Protein AF-A0AAW1P617-F1 (afdb_monomer_lite)

Organism: NCBI:txid706552

Foldseek 3Di:
DDPPPPPPDDDPPLVPPVDPPPPPDDDDDPVVLVVLVVVLVVLVVVLVVLLVLLVVLLVLLVVLLVQLVVLQVVLVVCVVVVNNVSSVVSNVSSVVSNVVSVVSNVVSVVSVVVSVVSVVSNVVSVVVSVVSVVVVVVVVVVVVVVVVVVCVVCVDPPVVVVPPPD

pLDDT: mean 76.05, std 19.72, range [32.81, 98.5]

Structure (mmCIF, N/CA/C/O backbone):
data_AF-A0AAW1P617-F1
#
_entry.id   AF-A0AAW1P617-F1
#
loop_
_atom_site.group_PDB
_atom_site.id
_atom_site.type_symbol
_atom_site.label_atom_id
_atom_site.label_alt_id
_atom_site.label_comp_id
_atom_site.label_asym_id
_atom_site.label_entity_id
_atom_site.label_seq_id
_atom_site.pdbx_PDB_ins_code
_atom_site.Cartn_x
_atom_site.Cartn_y
_atom_site.Cartn_z
_atom_site.occupancy
_atom_site.B_iso_or_equiv
_atom_site.auth_seq_id
_atom_site.auth_comp_id
_atom_site.auth_asym_id
_atom_site.auth_atom_id
_atom_site.pdbx_PDB_model_num
ATOM 1 N N . MET A 1 1 ? -17.010 -16.344 -2.517 1.00 37.00 1 MET A N 1
ATOM 2 C CA . MET A 1 1 ? -16.482 -16.355 -3.901 1.00 37.00 1 MET A CA 1
ATOM 3 C C . MET A 1 1 ? -14.963 -16.263 -3.853 1.00 37.00 1 MET A C 1
ATOM 5 O O . MET A 1 1 ? -14.436 -15.228 -3.474 1.00 37.00 1 MET A O 1
ATOM 9 N N . LYS A 1 2 ? -14.251 -17.357 -4.148 1.00 32.81 2 LYS A N 1
ATOM 10 C CA . LYS A 1 2 ? -12.780 -17.374 -4.202 1.00 32.81 2 LYS A CA 1
ATOM 11 C C . LYS A 1 2 ? -12.344 -16.893 -5.589 1.00 32.81 2 LYS A C 1
ATOM 13 O O . LYS A 1 2 ? -12.484 -17.652 -6.545 1.00 32.81 2 LYS A O 1
ATOM 18 N N . ARG A 1 3 ? -11.819 -15.668 -5.718 1.00 40.59 3 ARG A N 1
ATOM 19 C CA . ARG A 1 3 ? -11.042 -15.300 -6.912 1.00 40.59 3 ARG A CA 1
ATOM 20 C C . ARG A 1 3 ? -9.721 -16.060 -6.828 1.00 40.59 3 ARG A C 1
ATOM 22 O O . ARG A 1 3 ? -8.860 -15.740 -6.016 1.00 40.59 3 ARG A O 1
ATOM 29 N N . ARG A 1 4 ? -9.612 -17.136 -7.607 1.00 39.72 4 ARG A N 1
ATOM 30 C CA . ARG A 1 4 ? -8.342 -17.816 -7.853 1.00 39.72 4 ARG A CA 1
ATOM 31 C C . ARG A 1 4 ? -7.496 -16.838 -8.664 1.00 39.72 4 ARG A C 1
ATOM 33 O O . ARG A 1 4 ? -7.739 -16.682 -9.854 1.00 39.72 4 ARG A O 1
ATOM 40 N N . TYR A 1 5 ? -6.543 -16.161 -8.030 1.00 39.19 5 TYR A N 1
ATOM 41 C CA . TYR A 1 5 ? -5.411 -15.625 -8.774 1.00 39.19 5 TYR A CA 1
ATOM 42 C C . TYR A 1 5 ? -4.653 -16.849 -9.271 1.00 39.19 5 TYR A C 1
ATOM 44 O O . TYR A 1 5 ? -3.973 -17.525 -8.500 1.00 39.19 5 TYR A O 1
ATOM 52 N N . SER A 1 6 ? -4.891 -17.216 -10.531 1.00 37.38 6 SER A N 1
ATOM 53 C CA . SER A 1 6 ? -4.042 -18.158 -11.239 1.00 37.38 6 SER A CA 1
ATOM 54 C C . SER A 1 6 ? -2.632 -17.602 -11.138 1.00 37.38 6 SER A C 1
ATOM 56 O O . SER A 1 6 ? -2.327 -16.575 -11.745 1.00 37.38 6 SER A O 1
ATOM 58 N N . GLY A 1 7 ? -1.800 -18.238 -10.315 1.00 38.47 7 GLY A N 1
ATOM 59 C CA . GLY A 1 7 ? -0.371 -18.021 -10.372 1.00 38.47 7 GLY A CA 1
ATOM 60 C C . GLY A 1 7 ? 0.038 -18.262 -11.813 1.00 38.47 7 GLY A C 1
ATOM 61 O O . GLY A 1 7 ? -0.072 -19.384 -12.306 1.00 38.47 7 GLY A O 1
ATOM 62 N N . THR A 1 8 ? 0.443 -17.198 -12.498 1.00 46.06 8 THR A N 1
ATOM 63 C CA . THR A 1 8 ? 1.105 -17.262 -13.794 1.00 46.06 8 THR A CA 1
ATOM 64 C C . THR A 1 8 ? 2.473 -17.895 -13.554 1.00 46.06 8 THR A C 1
ATOM 66 O O . THR A 1 8 ? 3.505 -17.236 -13.459 1.00 46.06 8 THR A O 1
ATOM 69 N N . ALA A 1 9 ? 2.466 -19.210 -13.353 1.00 43.56 9 ALA A N 1
ATOM 70 C CA . ALA A 1 9 ? 3.628 -20.042 -13.546 1.00 43.56 9 ALA A CA 1
ATOM 71 C C . ALA A 1 9 ? 3.988 -19.959 -15.033 1.00 43.56 9 ALA A C 1
ATOM 73 O O . ALA A 1 9 ? 3.142 -20.197 -15.891 1.00 43.56 9 ALA A O 1
ATOM 74 N N . GLY A 1 10 ? 5.240 -19.610 -15.321 1.00 38.69 10 GLY A N 1
ATOM 75 C CA . GLY A 1 10 ? 5.813 -19.751 -16.656 1.00 38.69 10 GLY A CA 1
ATOM 76 C C . GLY A 1 10 ? 5.595 -18.555 -17.576 1.00 38.69 10 GLY A C 1
ATOM 77 O O . GLY A 1 10 ? 4.788 -18.610 -18.490 1.00 38.69 10 GLY A O 1
ATOM 78 N N . ASN A 1 11 ? 6.355 -17.483 -17.351 1.00 40.94 11 ASN A N 1
ATOM 79 C CA . ASN A 1 11 ? 7.235 -16.914 -18.380 1.00 40.94 11 ASN A CA 1
ATOM 80 C C . ASN A 1 11 ? 8.120 -15.835 -17.747 1.00 40.94 11 ASN A C 1
ATOM 82 O O . ASN A 1 11 ? 8.058 -14.651 -18.067 1.00 40.94 11 ASN A O 1
ATOM 86 N N . ASN A 1 12 ? 9.011 -16.277 -16.854 1.00 42.81 12 ASN A N 1
ATOM 87 C CA . ASN A 1 12 ? 10.222 -15.532 -16.521 1.00 42.81 12 ASN A CA 1
ATOM 88 C C . ASN A 1 12 ? 11.187 -15.574 -17.724 1.00 42.81 12 ASN A C 1
ATOM 90 O O . ASN A 1 12 ? 12.312 -16.044 -17.613 1.00 42.81 12 ASN A O 1
ATOM 94 N N . HIS A 1 13 ? 10.784 -14.993 -18.856 1.00 42.09 13 HIS A N 1
ATOM 95 C CA . HIS A 1 13 ? 11.726 -14.304 -19.738 1.00 42.09 13 HIS A CA 1
ATOM 96 C C . HIS A 1 13 ? 12.037 -12.918 -19.148 1.00 42.09 13 HIS A C 1
ATOM 98 O O . HIS A 1 13 ? 12.176 -11.930 -19.860 1.00 42.09 13 HIS A O 1
ATOM 104 N N . VAL A 1 14 ? 12.168 -12.827 -17.817 1.00 43.19 14 VAL A N 1
ATOM 105 C CA . VAL A 1 14 ? 13.034 -11.815 -17.224 1.00 43.19 14 VAL A CA 1
ATOM 106 C C . VAL A 1 14 ? 14.372 -12.073 -17.884 1.00 43.19 14 VAL A C 1
ATOM 108 O O . VAL A 1 14 ? 14.929 -13.154 -17.698 1.00 43.19 14 VAL A O 1
ATOM 111 N N . LEU A 1 15 ? 14.808 -11.132 -18.724 1.00 45.09 15 LEU A N 1
ATOM 112 C CA . LEU A 1 15 ? 16.145 -11.075 -19.294 1.00 45.09 15 LEU A CA 1
ATOM 113 C C . LEU A 1 15 ? 17.113 -11.456 -18.184 1.00 45.09 15 LEU A C 1
ATOM 115 O O . LEU A 1 15 ? 17.392 -10.652 -17.292 1.00 45.09 15 LEU A O 1
ATOM 119 N N . GLN A 1 16 ? 17.534 -12.721 -18.168 1.00 37.66 16 GLN A N 1
ATOM 120 C CA . GLN A 1 16 ? 18.451 -13.150 -17.144 1.00 37.66 16 GLN A CA 1
ATOM 121 C C . GLN A 1 16 ? 19.705 -12.300 -17.353 1.00 37.66 16 GLN A C 1
ATOM 123 O O . GLN A 1 16 ? 20.219 -12.249 -18.476 1.00 37.66 16 GLN A O 1
ATOM 128 N N . PRO A 1 17 ? 20.246 -11.670 -16.299 1.00 44.47 17 PRO A N 1
ATOM 129 C CA . PRO A 1 17 ? 21.526 -10.972 -16.386 1.00 44.47 17 PRO A CA 1
ATOM 130 C C . PRO A 1 17 ? 22.697 -11.919 -16.739 1.00 44.47 17 PRO A C 1
ATOM 132 O O . PRO A 1 17 ? 23.838 -11.480 -16.837 1.00 44.47 17 PRO A O 1
ATOM 135 N N . SER A 1 18 ? 22.430 -13.215 -16.960 1.00 42.97 18 SER A N 1
ATOM 136 C CA . SER A 1 18 ? 23.380 -14.267 -17.328 1.00 42.97 18 SER A CA 1
ATOM 137 C C . SER A 1 18 ? 23.851 -14.229 -18.786 1.00 42.97 18 SER A C 1
ATOM 139 O O . SER A 1 18 ? 24.811 -14.919 -19.124 1.00 42.97 18 SER A O 1
ATOM 141 N N . LYS A 1 19 ? 23.279 -13.384 -19.650 1.00 39.97 19 LYS A N 1
ATOM 142 C CA . LYS A 1 19 ? 23.939 -13.020 -20.910 1.00 39.97 19 LYS A CA 1
ATOM 143 C C . LYS A 1 19 ? 24.516 -11.622 -20.774 1.00 39.97 19 LYS A C 1
ATOM 145 O O . LYS A 1 19 ? 23.844 -10.638 -21.073 1.00 39.97 19 LYS A O 1
ATOM 150 N N . ARG A 1 20 ? 25.790 -11.542 -20.365 1.00 43.69 20 ARG A N 1
ATOM 151 C CA . ARG A 1 20 ? 26.637 -10.387 -20.699 1.00 43.69 20 ARG A CA 1
ATOM 152 C C . ARG A 1 20 ? 26.360 -10.050 -22.163 1.00 43.69 20 ARG A C 1
ATOM 154 O O . ARG A 1 20 ? 26.532 -10.918 -23.021 1.00 43.69 20 ARG A O 1
ATOM 161 N N . TRP A 1 21 ? 25.868 -8.844 -22.433 1.00 47.88 21 TRP A N 1
ATOM 162 C CA . TRP A 1 21 ? 25.689 -8.364 -23.796 1.00 47.88 21 TRP A CA 1
ATOM 163 C C . TRP A 1 21 ? 27.043 -8.473 -24.495 1.00 47.88 21 TRP A C 1
ATOM 165 O O . TRP A 1 21 ? 27.981 -7.754 -24.153 1.00 47.88 21 TRP A O 1
ATOM 175 N N . LYS A 1 22 ? 27.178 -9.430 -25.420 1.00 42.12 22 LYS A N 1
ATOM 176 C CA . LYS A 1 22 ? 28.351 -9.505 -26.287 1.00 42.12 22 LYS A CA 1
ATOM 177 C C . LYS A 1 22 ? 28.317 -8.251 -27.161 1.00 42.12 22 LYS A C 1
ATOM 179 O O . LYS A 1 22 ? 27.549 -8.197 -28.117 1.00 42.12 22 LYS A O 1
ATOM 184 N N . GLN A 1 23 ? 29.120 -7.249 -26.798 1.00 42.22 23 GLN A N 1
ATOM 185 C CA . GLN A 1 23 ? 29.584 -6.189 -27.697 1.00 42.22 23 GLN A CA 1
ATOM 186 C C . GLN A 1 23 ? 30.058 -6.869 -28.989 1.00 42.22 23 GLN A C 1
ATOM 188 O O . GLN A 1 23 ? 31.115 -7.490 -28.992 1.00 42.22 23 GLN A O 1
ATOM 193 N N . GLY A 1 24 ? 29.261 -6.860 -30.055 1.00 43.62 24 GLY A N 1
ATOM 194 C CA . GLY A 1 24 ? 29.688 -7.487 -31.310 1.00 43.62 24 GLY A CA 1
ATOM 195 C C . GLY A 1 24 ? 28.591 -7.711 -32.340 1.00 43.62 24 GLY A C 1
ATOM 196 O O . GLY A 1 24 ? 28.853 -7.539 -33.522 1.00 43.62 24 GLY A O 1
ATOM 197 N N . ASN A 1 25 ? 27.361 -8.012 -31.921 1.00 47.72 25 ASN A N 1
ATOM 198 C CA . ASN A 1 25 ? 26.236 -8.125 -32.852 1.00 47.72 25 ASN A CA 1
ATOM 199 C C . ASN A 1 25 ? 25.381 -6.860 -32.800 1.00 47.72 25 ASN A C 1
ATOM 201 O O . ASN A 1 25 ? 25.254 -6.252 -31.738 1.00 47.72 25 ASN A O 1
ATOM 205 N N . ALA A 1 26 ? 24.859 -6.462 -33.966 1.00 56.94 26 ALA A N 1
ATOM 206 C CA . ALA A 1 26 ? 23.999 -5.299 -34.173 1.00 56.94 26 ALA A CA 1
ATOM 207 C C . ALA A 1 26 ? 23.080 -5.062 -32.964 1.00 56.94 26 ALA A C 1
ATOM 209 O O . ALA A 1 26 ? 22.429 -5.992 -32.490 1.00 56.94 26 ALA A O 1
ATOM 210 N N . GLY A 1 27 ? 23.096 -3.837 -32.430 1.00 57.22 27 GLY A N 1
ATOM 211 C CA . GLY A 1 27 ? 22.312 -3.478 -31.248 1.00 57.22 27 GLY A CA 1
ATOM 212 C C . GLY A 1 27 ? 20.818 -3.797 -31.412 1.00 57.22 27 GLY A C 1
ATOM 213 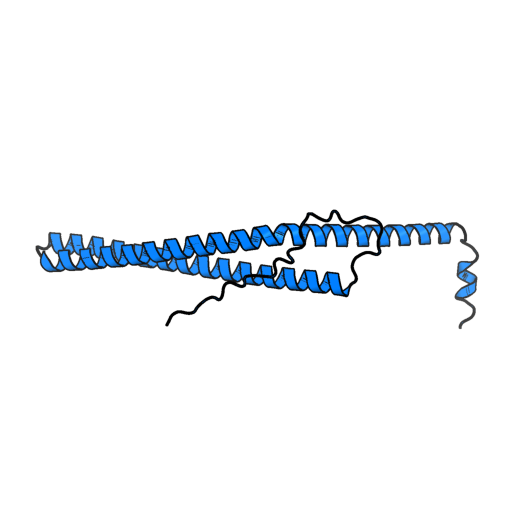O O . GLY A 1 27 ? 20.361 -4.017 -32.535 1.00 57.22 27 GLY A O 1
ATOM 214 N N . PRO A 1 28 ? 20.053 -3.819 -30.306 1.00 64.12 28 PRO A N 1
ATOM 215 C CA . PRO A 1 28 ? 18.635 -4.160 -30.343 1.00 64.12 28 PRO A CA 1
ATOM 216 C C . PRO A 1 28 ? 17.887 -3.269 -31.336 1.00 64.12 28 PRO A C 1
ATOM 218 O O . PRO A 1 28 ? 18.148 -2.067 -31.447 1.00 64.12 28 PRO A O 1
ATOM 221 N N . SER A 1 29 ? 16.943 -3.864 -32.055 1.00 75.31 29 SER A N 1
ATOM 222 C CA . SER A 1 29 ? 16.086 -3.128 -32.972 1.00 75.31 29 SER A CA 1
ATOM 223 C C . SER A 1 29 ? 15.239 -2.104 -32.210 1.00 75.31 29 SER A C 1
ATOM 225 O O . SER A 1 29 ? 14.890 -2.283 -31.040 1.00 75.31 29 SER A O 1
ATOM 227 N N . ARG A 1 30 ? 14.835 -1.026 -32.892 1.00 70.38 30 ARG A N 1
ATOM 228 C CA . ARG A 1 30 ? 13.924 -0.016 -32.324 1.00 70.38 30 ARG A CA 1
ATOM 229 C C . ARG A 1 30 ? 12.635 -0.642 -31.777 1.00 70.38 30 ARG A C 1
ATOM 231 O O . ARG A 1 30 ? 12.124 -0.186 -30.760 1.00 70.38 30 ARG A O 1
ATOM 238 N N . ALA A 1 31 ? 12.133 -1.692 -32.428 1.00 72.12 31 ALA A N 1
ATOM 239 C CA . ALA A 1 31 ? 10.953 -2.425 -31.982 1.00 72.12 31 ALA A CA 1
ATOM 240 C C . ALA A 1 31 ? 11.186 -3.142 -30.640 1.00 72.12 31 ALA A C 1
ATOM 242 O O . ALA A 1 31 ? 10.337 -3.067 -29.756 1.00 72.12 31 ALA A O 1
ATOM 243 N N . GLU A 1 32 ? 12.346 -3.777 -30.452 1.00 71.88 32 GLU A N 1
ATOM 244 C CA . GLU A 1 32 ? 12.705 -4.443 -29.192 1.00 71.88 32 GLU A CA 1
ATOM 245 C C . GLU A 1 32 ? 12.901 -3.444 -28.049 1.00 71.88 32 GLU A C 1
ATOM 247 O O . GLU A 1 32 ? 12.437 -3.692 -26.936 1.00 71.88 32 GLU A O 1
ATOM 252 N N . VAL A 1 33 ? 13.524 -2.294 -28.328 1.00 68.62 33 VAL A N 1
ATOM 253 C CA . VAL A 1 33 ? 13.669 -1.210 -27.344 1.00 68.62 33 VAL A CA 1
ATOM 254 C C . VAL A 1 33 ? 12.299 -0.661 -26.945 1.00 68.62 33 VAL A C 1
ATOM 256 O O . VAL A 1 33 ? 12.008 -0.566 -25.756 1.00 68.62 33 VAL A O 1
ATOM 259 N N . ASN A 1 34 ? 11.428 -0.366 -27.913 1.00 73.38 34 ASN A N 1
ATOM 260 C CA . ASN A 1 34 ? 10.078 0.125 -27.635 1.00 73.3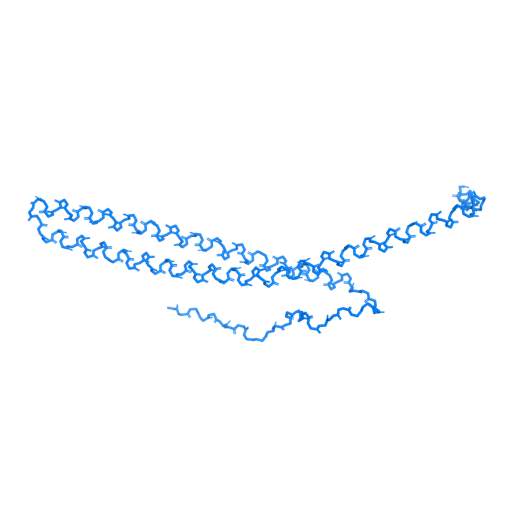8 34 ASN A CA 1
ATOM 261 C C . ASN A 1 34 ? 9.250 -0.886 -26.829 1.00 73.38 34 ASN A C 1
ATOM 263 O O . ASN A 1 34 ? 8.566 -0.491 -25.887 1.00 73.38 34 ASN A O 1
ATOM 267 N N . ARG A 1 35 ? 9.342 -2.187 -27.144 1.00 76.31 35 ARG A N 1
ATOM 268 C CA . ARG A 1 35 ? 8.658 -3.238 -26.377 1.00 76.31 35 ARG A CA 1
ATOM 269 C C . ARG A 1 35 ? 9.163 -3.300 -24.937 1.00 76.31 35 ARG A C 1
ATOM 271 O O . ARG A 1 35 ? 8.358 -3.348 -24.015 1.00 76.31 35 ARG A O 1
ATOM 278 N N . ALA A 1 36 ? 10.480 -3.242 -24.736 1.00 73.44 36 ALA A N 1
ATOM 279 C CA . ALA A 1 36 ? 11.071 -3.225 -23.400 1.00 73.44 36 ALA A CA 1
ATOM 280 C C . ALA A 1 36 ? 10.654 -1.981 -22.596 1.00 73.44 36 ALA A C 1
ATOM 282 O O . ALA A 1 36 ? 10.388 -2.092 -21.401 1.00 73.44 36 ALA A O 1
ATOM 283 N N . CYS A 1 37 ? 10.557 -0.815 -23.243 1.00 73.44 37 CYS A N 1
ATOM 284 C CA . CYS A 1 37 ? 10.046 0.406 -22.621 1.00 73.44 37 CYS A CA 1
ATOM 285 C C . CYS A 1 37 ? 8.575 0.267 -22.204 1.00 73.44 37 CYS A C 1
ATOM 287 O O . CYS A 1 37 ? 8.244 0.627 -21.077 1.00 73.44 37 CYS A O 1
ATOM 289 N N . GLN A 1 38 ? 7.720 -0.303 -23.060 1.00 82.69 38 GLN A N 1
ATOM 290 C CA . GLN A 1 38 ? 6.312 -0.542 -22.726 1.00 82.69 38 GLN A CA 1
ATOM 291 C C . GLN A 1 38 ? 6.174 -1.523 -21.553 1.00 82.69 38 GLN A C 1
ATOM 293 O O . GLN A 1 38 ? 5.518 -1.218 -20.564 1.00 82.69 38 GLN A O 1
ATOM 298 N N . GLU A 1 39 ? 6.879 -2.658 -21.593 1.00 80.12 39 GLU A N 1
ATOM 299 C CA . GLU A 1 39 ? 6.881 -3.630 -20.491 1.00 80.12 39 GLU A CA 1
ATOM 300 C C . GLU A 1 39 ? 7.385 -3.015 -19.171 1.00 80.12 39 GLU A C 1
ATOM 302 O O . GLU A 1 39 ? 6.958 -3.406 -18.080 1.00 80.12 39 GLU A O 1
ATOM 307 N N . ALA A 1 40 ? 8.331 -2.076 -19.248 1.00 74.62 40 ALA A N 1
ATOM 308 C CA . ALA A 1 40 ? 8.837 -1.347 -18.094 1.00 74.62 40 ALA A CA 1
ATOM 309 C C . ALA A 1 40 ? 7.787 -0.365 -17.545 1.00 74.62 40 ALA A C 1
ATOM 311 O O . ALA A 1 40 ? 7.616 -0.295 -16.325 1.00 74.62 40 ALA A O 1
ATOM 312 N N . GLN A 1 41 ? 7.067 0.339 -18.421 1.00 83.31 41 GLN A N 1
ATOM 313 C CA . GLN A 1 41 ? 5.967 1.228 -18.050 1.00 83.31 41 GLN A CA 1
ATOM 314 C C . GLN A 1 41 ? 4.834 0.461 -17.358 1.00 83.31 41 GLN A C 1
ATOM 316 O O . GLN A 1 41 ? 4.473 0.809 -16.236 1.00 83.31 41 GLN A O 1
ATOM 321 N N . ASP A 1 42 ? 4.362 -0.640 -17.943 1.00 83.88 42 ASP A N 1
ATOM 322 C CA . ASP A 1 42 ? 3.267 -1.439 -17.378 1.00 83.88 42 ASP A CA 1
ATOM 323 C C . ASP A 1 42 ? 3.623 -1.965 -15.971 1.00 83.88 42 ASP A C 1
ATOM 325 O O . ASP A 1 42 ? 2.813 -1.966 -15.039 1.00 83.88 42 ASP A O 1
ATOM 329 N N . LYS A 1 43 ? 4.882 -2.383 -15.768 1.00 82.06 43 LYS A N 1
ATOM 330 C CA . LYS A 1 43 ? 5.380 -2.822 -14.452 1.00 82.06 43 LYS A CA 1
ATOM 331 C C . LYS A 1 43 ? 5.470 -1.676 -13.447 1.00 82.06 43 LYS A C 1
ATOM 333 O O . LYS A 1 43 ? 5.271 -1.906 -12.251 1.00 82.06 43 LYS A O 1
ATOM 338 N N . TYR A 1 44 ? 5.789 -0.467 -13.902 1.00 83.12 44 TYR A N 1
ATOM 339 C CA . TYR A 1 44 ? 5.807 0.721 -13.056 1.00 83.12 44 TYR A CA 1
ATOM 340 C C . TYR A 1 44 ? 4.393 1.103 -12.609 1.00 83.12 44 TYR A C 1
ATOM 342 O O . TYR A 1 44 ? 4.178 1.315 -11.416 1.00 83.12 44 TYR A O 1
ATOM 350 N N . GLU A 1 45 ? 3.431 1.112 -13.529 1.00 87.56 45 GLU A N 1
ATOM 351 C CA . GLU A 1 45 ? 2.019 1.382 -13.239 1.00 87.56 45 GLU A CA 1
ATOM 352 C C . GLU A 1 45 ? 1.446 0.354 -12.256 1.00 87.56 45 GLU A C 1
ATOM 354 O O . GLU A 1 45 ? 0.875 0.725 -11.231 1.00 87.56 45 GLU A O 1
ATOM 359 N N . ASN A 1 46 ? 1.711 -0.938 -12.477 1.00 86.50 46 ASN A N 1
ATOM 360 C CA . ASN A 1 46 ? 1.326 -1.996 -11.539 1.00 86.50 46 ASN A CA 1
ATOM 361 C C . ASN A 1 46 ? 1.936 -1.777 -10.141 1.00 86.50 46 ASN A C 1
ATOM 363 O O . ASN A 1 46 ? 1.261 -1.905 -9.121 1.00 86.50 46 ASN A O 1
ATOM 367 N N . ARG A 1 47 ? 3.214 -1.383 -10.065 1.00 86.06 47 ARG A N 1
ATOM 368 C CA . ARG A 1 47 ? 3.840 -1.056 -8.777 1.00 86.06 47 ARG A CA 1
ATOM 369 C C . ARG A 1 47 ? 3.151 0.126 -8.092 1.00 86.06 47 ARG A C 1
ATOM 371 O O . ARG A 1 47 ? 2.989 0.073 -6.875 1.00 86.06 47 ARG A O 1
ATOM 378 N N . GLN A 1 48 ? 2.789 1.175 -8.829 1.00 88.69 48 GLN A N 1
ATOM 379 C CA . GLN A 1 48 ? 2.076 2.325 -8.264 1.00 88.69 48 GLN A CA 1
ATOM 380 C C . GLN A 1 48 ? 0.719 1.909 -7.696 1.00 88.69 48 GLN A C 1
ATOM 382 O O . GLN A 1 48 ? 0.393 2.280 -6.570 1.00 88.69 48 GLN A O 1
ATOM 387 N N . GLU A 1 49 ? -0.014 1.054 -8.407 1.00 92.31 49 GLU A N 1
ATOM 388 C CA . GLU A 1 49 ? -1.292 0.535 -7.921 1.00 92.31 49 GLU A CA 1
ATOM 389 C C . GLU A 1 49 ? -1.126 -0.310 -6.649 1.00 92.31 49 GLU A C 1
ATOM 391 O O . GLU A 1 49 ? -1.859 -0.127 -5.679 1.00 92.31 49 GLU A O 1
ATOM 396 N N . LEU A 1 50 ? -0.108 -1.174 -6.584 1.00 87.81 50 LEU A N 1
ATOM 397 C CA . LEU A 1 50 ? 0.184 -1.938 -5.366 1.00 87.81 50 LEU A CA 1
ATOM 398 C C . LEU A 1 50 ? 0.537 -1.032 -4.177 1.00 87.81 50 LEU A C 1
ATOM 400 O O . LEU A 1 50 ? 0.140 -1.319 -3.048 1.00 87.81 50 LEU A O 1
ATOM 404 N N . LEU A 1 51 ? 1.270 0.062 -4.404 1.00 87.06 51 LEU A N 1
ATOM 405 C CA . LEU A 1 51 ? 1.570 1.036 -3.352 1.00 87.06 51 LEU A CA 1
ATOM 406 C C . LEU A 1 51 ? 0.309 1.774 -2.889 1.00 87.06 51 LEU A C 1
ATOM 408 O O . LEU A 1 51 ? 0.136 1.959 -1.686 1.00 87.06 51 LEU A O 1
ATOM 412 N N . ARG A 1 52 ? -0.590 2.126 -3.813 1.00 92.75 52 ARG A N 1
ATOM 413 C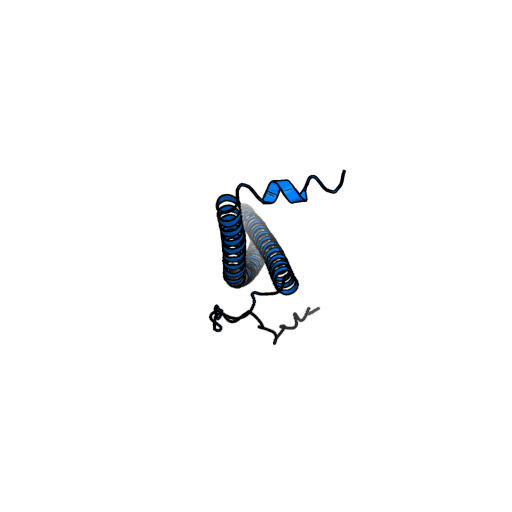 CA . ARG A 1 52 ? -1.885 2.741 -3.497 1.00 92.75 52 ARG A CA 1
ATOM 414 C C . ARG A 1 52 ? -2.742 1.816 -2.628 1.00 92.75 52 ARG A C 1
ATOM 416 O O . ARG A 1 52 ? -3.148 2.203 -1.541 1.00 92.75 52 ARG A O 1
ATOM 423 N N . VAL A 1 53 ? -2.915 0.557 -3.037 1.00 90.31 53 VAL A N 1
ATOM 424 C CA . VAL A 1 53 ? -3.654 -0.458 -2.259 1.00 90.31 53 VAL A CA 1
ATOM 425 C C . VAL A 1 53 ? -3.007 -0.713 -0.893 1.00 90.31 53 VAL A C 1
ATOM 427 O O . VAL A 1 53 ? -3.690 -0.956 0.102 1.00 90.31 53 VAL A O 1
ATOM 430 N N . CYS A 1 54 ? -1.676 -0.670 -0.819 1.00 92.44 54 CYS A N 1
ATOM 431 C CA . CYS A 1 54 ? -0.965 -0.779 0.448 1.00 92.44 54 CYS A CA 1
ATOM 432 C C . CYS A 1 54 ? -1.307 0.384 1.391 1.00 92.44 54 CYS A C 1
ATOM 434 O O . CYS A 1 54 ? -1.529 0.147 2.579 1.00 92.44 54 CYS A O 1
ATOM 436 N N . GLN A 1 55 ? -1.347 1.612 0.869 1.00 94.62 55 GLN A N 1
ATOM 437 C CA . GLN A 1 55 ? -1.699 2.807 1.629 1.00 94.62 55 GLN A CA 1
ATOM 438 C C . GLN A 1 55 ? -3.144 2.735 2.136 1.00 94.62 55 GLN A C 1
ATOM 440 O O . GLN A 1 55 ? -3.363 2.897 3.335 1.00 94.62 55 GLN A O 1
ATOM 445 N N . ASP A 1 56 ? -4.092 2.377 1.266 1.00 95.25 56 ASP A N 1
ATOM 446 C CA . ASP A 1 56 ? -5.507 2.221 1.627 1.00 95.25 56 ASP A CA 1
ATOM 447 C C . ASP A 1 56 ? -5.678 1.229 2.792 1.00 95.25 56 ASP A C 1
ATOM 449 O O . ASP A 1 56 ? -6.332 1.526 3.789 1.00 95.25 56 ASP A O 1
ATOM 453 N N . ASN A 1 57 ? -5.011 0.067 2.733 1.00 93.31 57 ASN A N 1
ATOM 454 C CA . ASN A 1 57 ? -5.080 -0.922 3.813 1.00 93.31 57 ASN A CA 1
ATOM 455 C C . ASN A 1 57 ? -4.462 -0.422 5.130 1.00 93.31 57 ASN A C 1
ATOM 457 O O . ASN A 1 57 ? -4.929 -0.799 6.208 1.00 93.31 57 ASN A O 1
ATOM 461 N N . PHE A 1 58 ? -3.408 0.399 5.073 1.00 94.75 58 PHE A N 1
ATOM 462 C CA . PHE A 1 58 ? -2.844 1.013 6.274 1.00 94.75 58 PHE A CA 1
ATOM 463 C C . PHE A 1 58 ? -3.799 2.028 6.895 1.00 94.75 58 PHE A C 1
ATOM 465 O O . PHE A 1 58 ? -3.910 2.079 8.121 1.00 94.75 58 PHE A O 1
ATOM 472 N N . ASP A 1 59 ? -4.482 2.820 6.076 1.00 95.62 59 ASP A N 1
ATOM 473 C CA . ASP A 1 59 ? -5.417 3.828 6.563 1.00 95.62 59 ASP A CA 1
ATOM 474 C C . ASP A 1 59 ? -6.702 3.187 7.108 1.00 95.62 59 ASP A C 1
ATOM 476 O O . ASP A 1 59 ? -7.137 3.555 8.202 1.00 95.62 59 ASP A O 1
ATOM 480 N N . ASP A 1 60 ? -7.202 2.120 6.475 1.00 95.56 60 ASP A N 1
ATOM 481 C CA . ASP A 1 60 ? -8.253 1.254 7.029 1.00 95.56 60 ASP A CA 1
ATOM 482 C C . ASP A 1 60 ? -7.854 0.697 8.405 1.00 95.56 60 ASP A C 1
ATOM 484 O O . ASP A 1 60 ? -8.619 0.755 9.373 1.00 95.56 60 ASP A O 1
ATOM 488 N N . ALA A 1 61 ? -6.634 0.161 8.521 1.00 92.88 61 ALA A N 1
ATOM 489 C CA . ALA A 1 61 ? -6.143 -0.409 9.771 1.00 92.88 61 ALA A CA 1
ATOM 490 C C . ALA A 1 61 ? -6.044 0.645 10.887 1.00 92.88 61 ALA A C 1
ATOM 492 O O . ALA A 1 61 ? -6.413 0.369 12.035 1.00 92.88 61 ALA A O 1
ATOM 493 N N . LYS A 1 62 ? -5.589 1.864 10.564 1.00 94.38 62 LYS A N 1
ATOM 494 C CA . LYS A 1 62 ? -5.551 2.994 11.507 1.00 94.38 62 LYS A CA 1
ATOM 495 C C . LYS A 1 62 ? -6.954 3.404 11.942 1.00 94.38 62 LYS A C 1
ATOM 497 O O . LYS A 1 62 ? -7.180 3.561 13.140 1.00 94.38 62 LYS A O 1
ATOM 502 N N . ALA A 1 63 ? -7.894 3.530 11.004 1.00 97.06 63 ALA A N 1
ATOM 503 C CA . ALA A 1 63 ? -9.275 3.899 11.301 1.00 97.06 63 ALA A CA 1
ATOM 504 C C . ALA A 1 63 ? -9.943 2.875 12.235 1.00 97.06 63 ALA A C 1
ATOM 506 O O . ALA A 1 63 ? -10.520 3.249 13.256 1.00 97.06 63 ALA A O 1
ATOM 507 N N . LEU A 1 64 ? -9.784 1.577 11.954 1.00 97.50 64 LEU A N 1
ATOM 508 C CA . LEU A 1 64 ? -10.279 0.498 12.817 1.00 97.50 64 LEU A CA 1
ATOM 509 C C . LEU A 1 64 ? -9.630 0.522 14.208 1.00 97.50 64 LEU A C 1
ATOM 511 O O . LEU A 1 64 ? -10.296 0.268 15.212 1.00 97.50 64 LEU A O 1
ATOM 515 N N . THR A 1 65 ? -8.339 0.851 14.284 1.00 96.31 65 THR A N 1
ATOM 516 C CA . THR A 1 65 ? -7.616 0.967 15.559 1.00 96.31 65 THR A CA 1
ATOM 517 C C . THR A 1 65 ? -8.127 2.144 16.392 1.00 96.31 65 THR A C 1
ATOM 519 O O . THR A 1 65 ? -8.328 1.985 17.597 1.00 96.31 65 THR A O 1
ATOM 522 N N . ALA A 1 66 ? -8.392 3.293 15.763 1.00 96.25 66 ALA A N 1
ATOM 523 C CA . ALA A 1 66 ? -8.989 4.452 16.424 1.00 96.25 66 ALA A CA 1
ATOM 524 C C . ALA A 1 66 ? -10.380 4.110 16.983 1.00 96.25 66 ALA A C 1
ATOM 526 O O . ALA A 1 66 ? -10.613 4.252 18.181 1.00 96.25 66 ALA A O 1
ATOM 527 N N . GLN A 1 67 ? -11.251 3.508 16.164 1.00 96.62 67 GLN A N 1
ATOM 528 C CA . GLN A 1 67 ? -12.574 3.057 16.614 1.00 96.62 67 GLN A CA 1
ATOM 529 C C . GLN A 1 67 ? -12.484 2.046 17.764 1.00 96.62 67 GLN A C 1
ATOM 531 O O . GLN A 1 67 ? -13.272 2.091 18.710 1.00 96.62 67 GLN A O 1
ATOM 536 N N . ALA A 1 68 ? -11.516 1.126 17.720 1.00 96.38 68 ALA A N 1
ATOM 537 C CA . ALA A 1 68 ? -11.307 0.179 18.805 1.00 96.38 68 ALA A CA 1
ATOM 538 C C . ALA A 1 68 ? -10.897 0.873 20.113 1.00 96.38 68 ALA A C 1
ATOM 540 O O . ALA A 1 68 ? -11.337 0.451 21.189 1.00 96.38 68 ALA A O 1
ATOM 541 N N . ALA A 1 69 ? -10.069 1.918 20.034 1.00 94.56 69 ALA A N 1
ATOM 542 C CA . ALA A 1 69 ? -9.680 2.723 21.186 1.00 94.56 69 ALA A CA 1
ATOM 543 C C . ALA A 1 69 ? -10.885 3.477 21.767 1.00 94.56 69 ALA A C 1
ATOM 545 O O . ALA A 1 69 ? -11.115 3.402 22.975 1.00 94.56 69 ALA A O 1
ATOM 546 N N . ASP A 1 70 ? -11.717 4.082 20.918 1.00 98.25 70 ASP A N 1
ATOM 547 C CA . ASP A 1 70 ? -12.939 4.775 21.339 1.00 98.25 70 ASP A CA 1
ATOM 548 C C . ASP A 1 70 ? -13.900 3.831 22.072 1.00 98.25 70 ASP A C 1
ATOM 550 O O . ASP A 1 70 ? -14.385 4.137 23.164 1.00 98.25 70 ASP A O 1
ATOM 554 N N . ARG A 1 71 ? -14.115 2.622 21.531 1.00 97.62 71 ARG A N 1
ATOM 555 C CA . ARG A 1 71 ? -14.944 1.586 22.174 1.00 97.62 71 ARG A CA 1
ATOM 556 C C . ARG A 1 71 ? -14.374 1.143 23.519 1.00 97.62 71 ARG A C 1
ATOM 558 O O . ARG A 1 71 ? -15.132 0.919 24.464 1.00 97.62 71 ARG A O 1
ATOM 565 N N . LYS A 1 72 ? -13.046 1.056 23.642 1.00 97.88 72 LYS A N 1
ATOM 566 C CA . LYS A 1 72 ? -12.373 0.733 24.909 1.00 97.88 72 LYS A CA 1
ATOM 567 C C . LYS A 1 72 ? -12.598 1.827 25.955 1.00 97.88 72 LYS A C 1
ATOM 569 O O . LYS A 1 72 ? -12.916 1.500 27.099 1.00 97.88 72 LYS A O 1
ATOM 574 N N . THR A 1 73 ? -12.482 3.095 25.568 1.00 98.25 73 THR A N 1
ATOM 575 C CA . THR A 1 73 ? -12.757 4.244 26.444 1.00 98.25 73 THR A CA 1
ATOM 576 C C . THR A 1 73 ? -14.223 4.256 26.875 1.00 98.25 73 THR A C 1
ATOM 578 O O . THR A 1 73 ? -14.512 4.295 28.071 1.00 98.25 73 THR A O 1
ATOM 581 N N . ALA A 1 74 ? -15.158 4.088 25.935 1.00 96.81 74 ALA A N 1
ATOM 582 C CA . ALA A 1 74 ? -16.587 3.997 26.234 1.00 96.81 74 ALA A CA 1
ATOM 583 C C . ALA A 1 74 ? -16.906 2.847 27.209 1.00 96.81 74 ALA A C 1
ATOM 585 O O . ALA A 1 74 ? -17.706 3.010 28.133 1.00 96.81 74 ALA A O 1
ATOM 586 N N . ALA A 1 75 ? -16.235 1.697 27.068 1.00 97.19 75 ALA A N 1
ATOM 587 C CA . ALA A 1 75 ? -16.375 0.579 27.997 1.00 97.19 75 ALA A CA 1
ATOM 588 C C . ALA A 1 75 ? -15.906 0.921 29.422 1.00 97.19 75 ALA A C 1
ATOM 590 O O . ALA A 1 75 ? -16.500 0.461 30.401 1.00 97.19 75 ALA A O 1
ATOM 591 N N . GLN A 1 76 ? -14.832 1.703 29.561 1.00 97.75 76 GLN A N 1
ATOM 592 C CA . GLN A 1 76 ? -14.355 2.174 30.864 1.00 97.75 76 GLN A CA 1
ATOM 593 C C . GLN A 1 76 ? -15.356 3.141 31.496 1.00 97.75 76 GLN A C 1
ATOM 595 O O . GLN A 1 76 ? -15.700 2.971 32.667 1.00 97.75 76 GLN A O 1
ATOM 600 N N . THR A 1 77 ? -15.897 4.078 30.714 1.00 98.12 77 THR A N 1
ATOM 601 C CA . THR A 1 77 ? -16.947 4.997 31.170 1.00 98.12 77 THR A CA 1
ATOM 602 C C . THR A 1 77 ? -18.198 4.245 31.626 1.00 98.12 77 THR A C 1
ATOM 604 O O . THR A 1 77 ? -18.716 4.520 32.706 1.00 98.12 77 THR A O 1
ATOM 607 N N . ALA A 1 78 ? -18.665 3.254 30.858 1.00 95.38 78 ALA A N 1
ATOM 608 C CA . ALA A 1 78 ? -19.818 2.432 31.229 1.00 95.38 78 ALA A CA 1
ATOM 609 C C . ALA A 1 78 ? -19.575 1.649 32.530 1.00 95.38 78 ALA A C 1
ATOM 611 O O . ALA A 1 78 ? -20.454 1.592 33.389 1.00 95.38 78 ALA A O 1
ATOM 612 N N . LYS A 1 79 ? -18.362 1.105 32.722 1.00 97.44 79 LYS A N 1
ATOM 613 C CA . LYS A 1 79 ? -17.982 0.447 33.982 1.00 97.44 79 LYS A CA 1
ATOM 614 C C . LYS A 1 79 ? -18.006 1.428 35.160 1.00 97.44 79 LYS A C 1
ATOM 616 O O . LYS A 1 79 ? -18.503 1.056 36.215 1.00 97.44 79 LYS A O 1
ATOM 621 N N . GLY A 1 80 ? -17.506 2.654 34.983 1.00 96.75 80 GLY A N 1
ATOM 622 C CA . GLY A 1 80 ? -17.531 3.699 36.017 1.00 96.75 80 GLY A CA 1
ATOM 623 C C . GLY A 1 80 ? -18.944 4.116 36.441 1.00 96.75 80 GLY A C 1
ATOM 624 O O . GLY A 1 80 ? -19.138 4.539 37.573 1.00 96.75 80 GLY A O 1
ATOM 625 N N . LYS A 1 81 ? -19.938 3.930 35.562 1.00 97.88 81 LYS A N 1
ATOM 626 C CA . LYS A 1 81 ? -21.367 4.159 35.841 1.00 97.88 81 LYS A CA 1
ATOM 627 C C . LYS A 1 81 ? -22.102 2.930 36.405 1.00 97.88 81 LYS A C 1
ATOM 629 O O . LYS A 1 81 ? -23.316 2.973 36.551 1.00 97.88 81 LYS A O 1
ATOM 634 N N . GLY A 1 82 ? -21.406 1.820 36.670 1.00 96.62 82 GLY A N 1
ATOM 635 C CA . GLY A 1 82 ? -22.023 0.567 37.136 1.00 96.62 82 GLY A CA 1
ATOM 636 C C . GLY A 1 82 ? -22.725 -0.258 36.044 1.00 96.62 82 GLY A C 1
ATOM 637 O O . GLY A 1 82 ? -23.306 -1.302 36.329 1.00 96.62 82 GLY A O 1
ATOM 638 N N . CYS A 1 83 ? -22.649 0.142 34.769 1.00 97.25 83 CYS A N 1
ATOM 639 C CA . CYS A 1 83 ? -23.260 -0.583 33.649 1.00 97.25 83 CYS A CA 1
ATOM 640 C C . CYS A 1 83 ? -22.349 -1.728 33.163 1.00 97.25 83 CYS A C 1
ATOM 642 O O . CYS A 1 83 ? -21.735 -1.656 32.094 1.00 97.25 83 CYS A O 1
ATOM 644 N N . HIS A 1 84 ? -22.233 -2.798 33.955 1.00 96.31 84 HIS A N 1
ATOM 645 C CA . HIS A 1 84 ? -21.283 -3.891 33.707 1.00 96.31 84 HIS A CA 1
ATOM 646 C C . HIS A 1 84 ? -21.523 -4.650 32.393 1.00 96.31 84 HIS A C 1
ATOM 648 O O . HIS A 1 84 ? -20.563 -4.922 31.669 1.00 96.31 84 HIS A O 1
ATOM 654 N N . HIS A 1 85 ? -22.781 -4.952 32.055 1.00 97.44 85 HIS A N 1
ATOM 655 C CA . HIS A 1 85 ? -23.124 -5.660 30.815 1.00 97.44 85 HIS A CA 1
ATOM 656 C C . HIS A 1 85 ? -22.764 -4.836 29.572 1.00 97.44 85 HIS A C 1
ATOM 658 O O . HIS A 1 85 ? -22.112 -5.343 28.660 1.00 97.44 85 HIS A O 1
ATOM 664 N N . THR A 1 86 ? -23.090 -3.541 29.572 1.00 97.88 86 THR A N 1
ATOM 665 C CA . THR A 1 86 ? -22.725 -2.610 28.494 1.00 97.88 86 THR A CA 1
ATOM 666 C C . THR A 1 86 ? -21.210 -2.486 28.352 1.00 97.88 86 THR A C 1
ATOM 668 O O . THR A 1 86 ? -20.677 -2.542 27.246 1.00 97.88 86 THR A O 1
ATOM 671 N N . ALA A 1 87 ? -20.488 -2.379 29.471 1.00 96.12 87 ALA A N 1
ATOM 672 C CA . ALA A 1 87 ? -19.030 -2.333 29.458 1.00 96.12 87 ALA A CA 1
ATOM 673 C C . ALA A 1 87 ? -18.409 -3.615 28.877 1.00 96.12 87 ALA A C 1
ATOM 675 O O . ALA A 1 87 ? -17.406 -3.541 28.167 1.00 96.12 87 ALA A O 1
ATOM 676 N N . ALA A 1 88 ? -18.981 -4.786 29.169 1.00 97.06 88 ALA A N 1
ATOM 677 C CA . ALA A 1 88 ? -18.526 -6.053 28.603 1.00 97.06 88 ALA A CA 1
ATOM 678 C C . ALA A 1 88 ? -18.764 -6.114 27.085 1.00 97.06 88 ALA A C 1
ATOM 680 O O . ALA A 1 88 ? -17.835 -6.439 26.347 1.00 97.06 88 ALA A O 1
ATOM 681 N N . ALA A 1 89 ? -19.952 -5.719 26.613 1.00 97.75 89 ALA A N 1
ATOM 682 C CA . ALA A 1 89 ? -20.272 -5.671 25.185 1.00 97.75 89 ALA A CA 1
ATOM 683 C C . ALA A 1 89 ? -19.298 -4.768 24.401 1.00 97.75 89 ALA A C 1
ATOM 685 O O . ALA A 1 89 ? -18.691 -5.206 23.424 1.00 97.75 89 ALA A O 1
ATOM 686 N N . LEU A 1 90 ? -19.042 -3.551 24.895 1.00 97.94 90 LEU A N 1
ATOM 687 C CA . LEU A 1 90 ? -18.117 -2.601 24.263 1.00 97.94 90 LEU A CA 1
ATOM 688 C C . LEU A 1 90 ? -16.662 -3.108 24.217 1.00 97.94 90 LEU A C 1
ATOM 690 O O . LEU A 1 90 ? -15.927 -2.806 23.275 1.00 97.94 90 LEU A O 1
ATOM 694 N N . ARG A 1 91 ? -16.227 -3.915 25.197 1.00 98.06 91 ARG A N 1
ATOM 695 C CA . ARG A 1 91 ? -14.906 -4.574 25.148 1.00 98.06 91 ARG A CA 1
ATOM 696 C C . ARG A 1 91 ? -14.835 -5.632 24.056 1.00 98.06 91 ARG A C 1
ATOM 698 O O . ARG A 1 91 ? -13.814 -5.711 23.377 1.00 98.06 91 ARG A O 1
ATOM 705 N N . CYS A 1 92 ? -15.892 -6.423 23.881 1.00 98.06 92 CYS A N 1
ATOM 706 C CA . CYS A 1 92 ? -15.965 -7.415 22.809 1.00 98.06 92 CYS A CA 1
ATOM 707 C C . CYS A 1 92 ? -15.937 -6.744 21.428 1.00 98.06 92 CYS A C 1
ATOM 709 O O . CYS A 1 92 ? -15.208 -7.194 20.544 1.00 98.06 92 CYS A O 1
ATOM 711 N N . GLU A 1 93 ? -16.658 -5.631 21.258 1.00 98.31 93 GLU A N 1
ATOM 712 C CA . GLU A 1 93 ? -16.608 -4.816 20.036 1.00 98.31 93 GLU A CA 1
ATOM 713 C C . GLU A 1 93 ? -15.201 -4.268 19.771 1.00 98.31 93 GLU A C 1
ATOM 715 O O . GLU A 1 93 ? -14.669 -4.440 18.675 1.00 98.31 93 GLU A O 1
ATOM 720 N N . SER A 1 94 ? -14.562 -3.673 20.785 1.00 98.12 94 SER A N 1
ATOM 721 C CA . SER A 1 94 ? -13.183 -3.179 20.691 1.00 98.12 94 SER A CA 1
ATOM 722 C C . SER A 1 94 ? -12.208 -4.286 20.270 1.00 98.12 94 SER A C 1
ATOM 724 O O . SER A 1 94 ? -11.430 -4.102 19.334 1.00 98.12 94 SER A O 1
ATOM 726 N N . ALA A 1 95 ? -12.290 -5.469 20.889 1.00 96.69 95 ALA A N 1
ATOM 727 C CA . ALA A 1 95 ? -11.442 -6.610 20.542 1.00 96.69 95 ALA A CA 1
ATOM 728 C C . ALA A 1 95 ? -11.681 -7.109 19.104 1.00 96.69 95 ALA A C 1
ATOM 730 O O . ALA A 1 95 ? -10.730 -7.449 18.395 1.00 96.69 95 ALA A O 1
ATOM 731 N N . SER A 1 96 ? -12.938 -7.121 18.646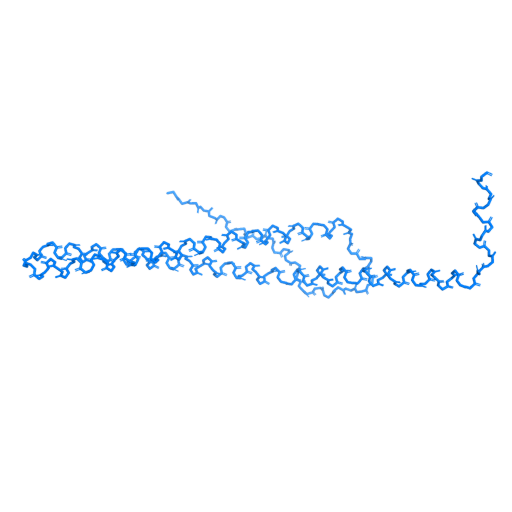 1.00 98.50 96 SER A N 1
ATOM 732 C CA . SER A 1 96 ? -13.282 -7.471 17.263 1.00 98.50 96 SER A CA 1
ATOM 733 C C . SER A 1 96 ? -12.665 -6.489 16.263 1.00 98.50 96 SER A C 1
ATOM 735 O O . SER A 1 96 ? -12.010 -6.911 15.308 1.00 98.50 96 SER A O 1
ATOM 737 N N . LEU A 1 97 ? -12.789 -5.182 16.517 1.00 97.56 97 LEU A N 1
ATOM 738 C CA . LEU A 1 97 ? -12.193 -4.133 15.684 1.00 97.56 97 LEU A CA 1
ATOM 739 C C . LEU A 1 97 ? -10.660 -4.234 15.649 1.00 97.56 97 LEU A C 1
ATOM 741 O O . LEU A 1 97 ? -10.068 -4.133 14.577 1.00 97.56 97 LEU A O 1
ATOM 745 N N . GLN A 1 98 ? -10.006 -4.541 16.777 1.00 97.25 98 GLN A N 1
ATOM 746 C CA . GLN A 1 98 ? -8.555 -4.787 16.809 1.00 97.25 98 GLN A CA 1
ATOM 747 C C . GLN A 1 98 ? -8.143 -5.993 15.958 1.00 97.25 98 GLN A C 1
ATOM 749 O O . GLN A 1 98 ? -7.127 -5.947 15.261 1.00 97.25 98 GLN A O 1
ATOM 754 N N . LYS A 1 99 ? -8.933 -7.074 15.966 1.00 97.88 99 LYS A N 1
ATOM 755 C CA . LYS A 1 99 ? -8.685 -8.243 15.109 1.00 97.88 99 LYS A CA 1
ATOM 756 C C . LYS A 1 99 ? -8.811 -7.887 13.623 1.00 97.88 99 LYS A C 1
ATOM 758 O O . LYS A 1 99 ? -7.995 -8.341 12.814 1.00 97.88 99 LYS A O 1
ATOM 763 N N . GLN A 1 100 ? -9.795 -7.063 13.264 1.00 95.81 100 GLN A N 1
ATOM 764 C CA . GLN A 1 100 ? -9.957 -6.562 11.896 1.00 95.81 100 GLN A CA 1
ATOM 765 C C . GLN A 1 100 ? -8.777 -5.665 11.491 1.00 95.81 100 GLN A C 1
ATOM 767 O O . GLN A 1 100 ? -8.167 -5.908 10.451 1.00 95.81 100 GLN A O 1
ATOM 772 N N . ALA A 1 101 ? -8.369 -4.724 12.349 1.00 92.50 101 ALA A N 1
ATOM 773 C CA . ALA A 1 101 ? -7.203 -3.867 12.120 1.00 92.50 101 ALA A CA 1
ATOM 774 C C . ALA A 1 101 ? -5.916 -4.684 11.908 1.00 92.50 101 ALA A C 1
ATOM 776 O O . ALA A 1 101 ? -5.170 -4.445 10.962 1.00 92.50 101 ALA A O 1
ATOM 777 N N . SER A 1 102 ? -5.674 -5.706 12.738 1.00 96.81 102 SER A N 1
ATOM 778 C CA . SER A 1 102 ? -4.522 -6.608 12.585 1.00 96.81 102 SER A CA 1
ATOM 779 C C . SER A 1 102 ? -4.528 -7.340 11.240 1.00 96.81 102 SER A C 1
ATOM 781 O O . SER A 1 102 ? -3.477 -7.517 10.621 1.00 96.81 102 SER A O 1
ATOM 783 N N . THR A 1 103 ? -5.707 -7.744 10.765 1.00 97.50 103 THR A N 1
ATOM 784 C CA . THR A 1 103 ? -5.861 -8.391 9.455 1.00 97.50 103 THR A CA 1
ATOM 785 C C . THR A 1 103 ? -5.494 -7.419 8.333 1.00 97.50 103 THR A C 1
ATOM 787 O O . THR A 1 103 ? -4.661 -7.756 7.495 1.00 97.50 103 THR A O 1
ATOM 790 N N . LYS A 1 104 ? -5.995 -6.179 8.390 1.00 93.81 104 LYS A N 1
ATOM 791 C CA . LYS A 1 104 ? -5.644 -5.114 7.440 1.00 93.81 104 LYS A CA 1
ATOM 792 C C . LYS A 1 104 ? -4.153 -4.773 7.437 1.00 93.81 104 LYS A C 1
ATOM 794 O O . LYS A 1 104 ? -3.555 -4.676 6.370 1.00 93.81 104 LYS A O 1
ATOM 799 N N . TYR A 1 105 ? -3.505 -4.709 8.602 1.00 94.44 105 TYR A N 1
ATOM 800 C CA . TYR A 1 105 ? -2.049 -4.537 8.679 1.00 94.44 105 TYR A CA 1
ATOM 801 C C . TYR A 1 105 ? -1.276 -5.684 8.011 1.00 94.44 105 TYR A C 1
ATOM 803 O O . TYR A 1 105 ? -0.272 -5.445 7.340 1.00 94.44 105 TYR A O 1
ATOM 811 N N . LYS A 1 106 ? -1.724 -6.936 8.168 1.00 94.88 106 LYS A N 1
ATOM 812 C CA . LYS A 1 106 ? -1.102 -8.086 7.487 1.00 94.88 106 LYS A CA 1
ATOM 813 C C . LYS A 1 106 ? -1.267 -7.998 5.970 1.00 94.88 106 LYS A C 1
ATOM 815 O O . LYS A 1 106 ? -0.303 -8.242 5.247 1.00 94.88 106 LYS A O 1
ATOM 820 N N . GLU A 1 107 ? -2.452 -7.618 5.499 1.00 93.69 107 GLU A N 1
ATOM 821 C CA . GLU A 1 107 ? -2.738 -7.401 4.075 1.00 93.69 107 GLU A CA 1
ATOM 822 C C . GLU A 1 107 ? -1.884 -6.265 3.487 1.00 93.69 107 GLU A C 1
ATOM 824 O O . GLU A 1 107 ? -1.276 -6.439 2.425 1.00 93.69 107 GLU A O 1
ATOM 829 N N . ALA A 1 108 ? -1.753 -5.145 4.204 1.00 86.38 108 ALA A N 1
ATOM 830 C CA . ALA A 1 108 ? -0.880 -4.035 3.828 1.00 86.38 108 ALA A CA 1
ATOM 831 C C . ALA A 1 108 ? 0.582 -4.494 3.703 1.00 86.38 108 ALA A C 1
ATOM 833 O O . ALA A 1 108 ? 1.209 -4.294 2.666 1.00 86.38 108 ALA A O 1
ATOM 834 N N . ASN A 1 109 ? 1.106 -5.205 4.706 1.00 90.75 109 ASN A N 1
ATOM 835 C CA . ASN A 1 109 ? 2.485 -5.705 4.695 1.00 90.75 109 ASN A CA 1
ATOM 836 C C . ASN A 1 109 ? 2.759 -6.687 3.547 1.00 90.75 109 ASN A C 1
ATOM 838 O O . ASN A 1 109 ? 3.799 -6.604 2.891 1.00 90.75 109 ASN A O 1
ATOM 842 N N . HIS A 1 110 ? 1.827 -7.601 3.268 1.00 93.44 110 HIS A N 1
ATOM 843 C CA . HIS A 1 110 ? 1.941 -8.512 2.129 1.00 93.44 110 HIS A CA 1
ATOM 844 C C . HIS A 1 110 ? 1.961 -7.750 0.791 1.00 93.44 110 HIS A C 1
ATOM 846 O O . HIS A 1 110 ? 2.760 -8.046 -0.105 1.00 93.44 110 HIS A O 1
ATOM 852 N N . THR A 1 111 ? 1.115 -6.727 0.663 1.00 90.69 111 THR A N 1
ATOM 853 C CA . THR A 1 111 ? 1.054 -5.875 -0.532 1.00 90.69 111 THR A CA 1
ATOM 854 C C . THR A 1 111 ? 2.339 -5.058 -0.694 1.00 90.69 111 THR A C 1
ATOM 856 O O . THR A 1 111 ? 2.920 -5.049 -1.779 1.00 90.69 111 THR A O 1
ATOM 859 N N . ALA A 1 112 ? 2.860 -4.468 0.387 1.00 82.44 112 ALA A N 1
ATOM 860 C CA . ALA A 1 112 ? 4.141 -3.761 0.400 1.00 82.44 112 ALA A CA 1
ATOM 861 C C . ALA A 1 112 ? 5.302 -4.664 -0.038 1.00 82.44 112 ALA A C 1
ATOM 863 O O . ALA A 1 112 ? 6.146 -4.266 -0.845 1.00 82.44 112 ALA A O 1
ATOM 864 N N . PHE A 1 113 ? 5.341 -5.902 0.462 1.00 89.44 113 PHE A N 1
ATOM 865 C CA . PHE A 1 113 ? 6.338 -6.891 0.057 1.00 89.44 113 PHE A CA 1
ATOM 866 C C . PHE A 1 113 ? 6.261 -7.185 -1.448 1.00 89.44 113 PHE A C 1
ATOM 868 O O . PHE A 1 113 ? 7.280 -7.183 -2.144 1.00 89.44 113 PHE A O 1
ATOM 875 N N . THR A 1 114 ? 5.047 -7.355 -1.972 1.00 87.88 114 THR A N 1
ATOM 876 C CA . THR A 1 114 ? 4.802 -7.584 -3.402 1.00 87.88 114 THR A CA 1
ATOM 877 C C . THR A 1 114 ? 5.245 -6.384 -4.250 1.00 87.88 114 THR A C 1
ATOM 879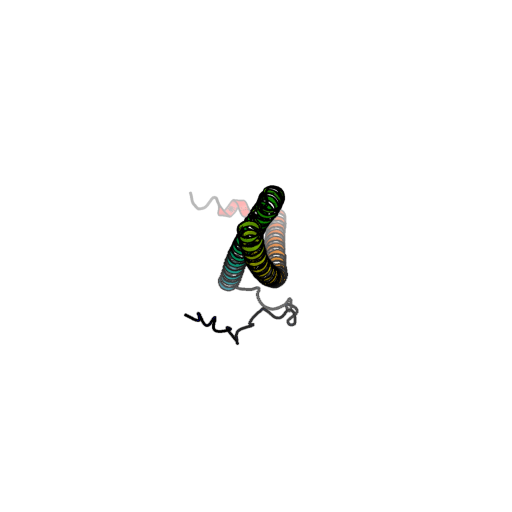 O O . THR A 1 114 ? 5.983 -6.558 -5.223 1.00 87.88 114 THR A O 1
ATOM 882 N N . ALA A 1 115 ? 4.892 -5.159 -3.843 1.00 81.31 115 ALA A N 1
ATOM 883 C CA . ALA A 1 115 ? 5.294 -3.920 -4.515 1.00 81.31 115 ALA A CA 1
ATOM 884 C C . ALA A 1 115 ? 6.824 -3.735 -4.545 1.00 81.31 115 ALA A C 1
ATOM 886 O O . ALA A 1 115 ? 7.396 -3.291 -5.548 1.00 81.31 115 ALA A O 1
ATOM 887 N N . ASN A 1 116 ? 7.510 -4.101 -3.459 1.00 85.06 116 ASN A N 1
ATOM 888 C CA . ASN A 1 116 ? 8.967 -4.035 -3.371 1.00 85.06 116 ASN A C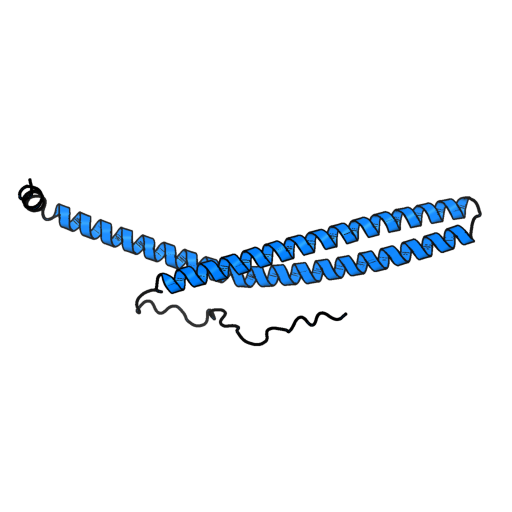A 1
ATOM 889 C C . ASN A 1 116 ? 9.656 -5.065 -4.272 1.00 85.06 116 ASN A C 1
ATOM 891 O O . ASN A 1 116 ? 10.637 -4.725 -4.940 1.00 85.06 116 ASN A O 1
ATOM 895 N N . ASN A 1 117 ? 9.130 -6.288 -4.360 1.00 84.00 117 ASN A N 1
ATOM 896 C CA . ASN A 1 117 ? 9.639 -7.288 -5.300 1.00 84.00 117 ASN A CA 1
ATOM 897 C C . ASN A 1 117 ? 9.455 -6.845 -6.757 1.00 84.00 117 ASN A C 1
ATOM 899 O O . ASN A 1 117 ? 10.399 -6.946 -7.543 1.00 84.00 117 ASN A O 1
ATOM 903 N N . ALA A 1 118 ? 8.300 -6.266 -7.100 1.00 75.12 118 ALA A N 1
ATOM 904 C CA . ALA A 1 118 ? 8.074 -5.676 -8.420 1.00 75.12 118 ALA A CA 1
ATOM 905 C C . ALA A 1 118 ? 9.096 -4.561 -8.727 1.00 75.12 118 ALA A C 1
ATOM 907 O O . ALA A 1 118 ? 9.707 -4.540 -9.796 1.00 75.12 118 ALA A O 1
ATOM 908 N N . GLY A 1 119 ? 9.368 -3.680 -7.756 1.00 72.56 119 GLY A N 1
ATOM 909 C CA . GLY A 1 119 ? 10.377 -2.623 -7.889 1.00 72.56 119 GLY A CA 1
ATOM 910 C C . GLY A 1 119 ? 11.812 -3.143 -8.047 1.00 72.56 119 GLY A C 1
ATOM 911 O O . GLY A 1 119 ? 12.586 -2.593 -8.835 1.00 72.56 119 GLY A O 1
ATOM 912 N N . ARG A 1 120 ? 12.176 -4.221 -7.341 1.00 78.06 120 ARG A N 1
ATOM 913 C CA . ARG A 1 120 ? 13.497 -4.858 -7.465 1.00 78.06 120 ARG A CA 1
ATOM 914 C C . ARG A 1 120 ? 13.713 -5.445 -8.862 1.00 78.06 120 ARG A C 1
ATOM 916 O O . ARG A 1 120 ? 14.823 -5.354 -9.375 1.00 78.06 120 ARG A O 1
ATOM 923 N N . LEU A 1 121 ? 12.669 -5.988 -9.489 1.00 67.25 121 LEU A N 1
ATOM 924 C CA . LEU A 1 121 ? 12.729 -6.496 -10.865 1.00 67.25 121 LEU A CA 1
ATOM 925 C C . LEU A 1 121 ? 12.827 -5.371 -11.909 1.00 67.25 121 LEU A C 1
ATOM 927 O O . LEU A 1 121 ? 13.428 -5.570 -12.961 1.00 67.25 121 LEU A O 1
ATOM 931 N N . PHE A 1 122 ? 12.287 -4.187 -11.616 1.00 67.06 122 PHE A N 1
ATOM 932 C CA . PHE A 1 122 ? 12.280 -3.031 -12.518 1.00 67.06 122 PHE A CA 1
ATOM 933 C C . PHE A 1 122 ? 13.629 -2.299 -12.622 1.00 67.06 122 PHE A C 1
ATOM 935 O O . PHE A 1 122 ? 14.051 -1.941 -13.723 1.00 67.06 122 PHE A O 1
ATOM 942 N N . ARG A 1 123 ? 14.348 -2.108 -11.505 1.00 66.25 123 ARG A N 1
ATOM 943 C CA . ARG A 1 123 ? 15.619 -1.348 -11.485 1.00 66.25 123 ARG A CA 1
ATOM 944 C C . ARG A 1 123 ? 16.676 -1.844 -12.493 1.00 66.25 123 ARG A C 1
ATOM 946 O O . ARG A 1 123 ? 17.270 -1.000 -13.163 1.00 66.25 123 ARG A O 1
ATOM 953 N N . PRO A 1 124 ? 16.919 -3.160 -12.654 1.00 70.62 124 PRO A N 1
ATOM 954 C CA . PRO A 1 124 ? 17.850 -3.658 -13.664 1.00 70.62 124 PRO A CA 1
ATOM 955 C C . PRO A 1 124 ? 17.431 -3.317 -15.100 1.00 70.62 124 PRO A C 1
ATOM 957 O O . PRO A 1 124 ? 18.292 -2.975 -15.904 1.00 70.62 124 PRO A O 1
ATOM 960 N N . MET A 1 125 ? 16.129 -3.352 -15.421 1.00 65.38 125 MET A N 1
ATOM 961 C CA . MET A 1 125 ? 15.631 -3.017 -16.765 1.00 65.38 125 MET A CA 1
ATOM 962 C C . MET A 1 125 ? 15.852 -1.539 -17.098 1.00 65.38 125 MET A C 1
ATOM 964 O O . MET A 1 125 ? 16.318 -1.231 -18.192 1.00 65.38 125 MET A O 1
ATOM 968 N N . LEU A 1 126 ? 15.611 -0.634 -16.141 1.00 68.12 126 LEU A N 1
ATOM 969 C CA . LEU A 1 126 ? 15.930 0.787 -16.315 1.00 68.12 126 LEU A CA 1
ATOM 970 C C . LEU A 1 126 ? 17.421 1.024 -16.551 1.00 68.12 126 LEU A C 1
ATOM 972 O O . LEU A 1 126 ? 17.785 1.811 -17.420 1.00 68.12 126 LEU A O 1
ATOM 976 N N . ASN A 1 127 ? 18.284 0.337 -15.802 1.00 72.81 127 ASN A N 1
ATOM 977 C CA . ASN A 1 127 ? 19.726 0.481 -15.972 1.00 72.81 127 ASN A CA 1
ATOM 978 C C . ASN A 1 127 ? 20.173 0.001 -17.366 1.00 72.81 127 ASN A C 1
ATOM 980 O O . ASN A 1 127 ? 20.992 0.640 -18.017 1.00 72.81 127 ASN A O 1
ATOM 984 N N . VAL A 1 128 ? 19.600 -1.097 -17.871 1.00 69.75 128 VAL A N 1
ATOM 985 C CA . VAL A 1 128 ? 19.869 -1.569 -19.240 1.00 69.75 128 VAL A CA 1
ATOM 986 C C . VAL A 1 128 ? 19.396 -0.551 -20.279 1.00 69.75 128 VAL A C 1
ATOM 988 O O . VAL A 1 128 ? 20.159 -0.219 -21.187 1.00 69.75 128 VAL A O 1
ATOM 991 N N . ALA A 1 129 ? 18.184 -0.011 -20.137 1.00 64.69 129 ALA A N 1
ATOM 992 C CA . ALA A 1 129 ? 17.665 1.013 -21.042 1.00 64.69 129 ALA A CA 1
ATOM 993 C C . ALA A 1 129 ? 18.550 2.273 -21.046 1.00 64.69 129 ALA A C 1
ATOM 995 O O . ALA A 1 129 ? 18.910 2.763 -22.115 1.00 64.69 129 ALA A O 1
ATOM 996 N N . HIS A 1 130 ? 18.975 2.738 -19.866 1.00 74.56 130 HIS A N 1
ATOM 997 C CA . HIS A 1 130 ? 19.861 3.892 -19.712 1.00 74.56 130 HIS A CA 1
ATOM 998 C C . HIS A 1 130 ? 21.213 3.676 -20.401 1.00 74.56 130 HIS A C 1
ATOM 1000 O O . HIS A 1 130 ? 21.587 4.464 -21.266 1.00 74.56 130 HIS A O 1
ATOM 1006 N N . ASN A 1 131 ? 21.896 2.564 -20.109 1.00 74.44 131 ASN A N 1
ATOM 1007 C CA . ASN A 1 131 ? 23.183 2.240 -20.734 1.00 74.44 131 ASN A CA 1
ATOM 1008 C C . ASN A 1 131 ? 23.062 2.090 -22.260 1.00 74.44 131 ASN A C 1
ATOM 1010 O O . ASN A 1 131 ? 23.977 2.436 -23.007 1.00 74.44 131 ASN A O 1
ATOM 1014 N N . THR A 1 132 ? 21.931 1.576 -22.748 1.00 72.94 132 THR A N 1
ATOM 1015 C CA . THR A 1 132 ? 21.678 1.438 -24.190 1.00 72.94 132 THR A CA 1
ATOM 1016 C C . THR A 1 132 ? 21.494 2.802 -24.849 1.00 72.94 132 THR A C 1
ATOM 1018 O O . THR A 1 132 ? 22.114 3.067 -25.880 1.00 72.94 132 THR A O 1
ATOM 1021 N N . ALA A 1 133 ? 20.690 3.680 -24.244 1.00 65.56 133 ALA A N 1
ATOM 1022 C CA . ALA A 1 133 ? 20.475 5.040 -24.726 1.00 65.56 133 ALA A CA 1
ATOM 1023 C C . ALA A 1 133 ? 21.774 5.860 -24.704 1.00 65.56 133 ALA A C 1
ATOM 1025 O O . ALA A 1 133 ? 22.092 6.536 -25.680 1.00 65.56 133 ALA A O 1
ATOM 1026 N N . GLU A 1 134 ? 22.561 5.744 -23.634 1.00 73.31 134 GLU A N 1
ATOM 1027 C CA . GLU A 1 134 ? 23.848 6.420 -23.502 1.00 73.31 134 GLU A CA 1
ATOM 1028 C C . GLU A 1 134 ? 24.846 5.958 -24.574 1.00 73.31 134 GLU A C 1
ATOM 1030 O O . GLU A 1 134 ? 25.476 6.783 -25.237 1.00 73.31 134 GLU A O 1
ATOM 1035 N N . ASN A 1 135 ? 24.952 4.648 -24.818 1.00 75.00 135 ASN A N 1
ATOM 1036 C CA . ASN A 1 135 ? 25.822 4.110 -25.866 1.00 75.00 135 ASN A CA 1
ATOM 1037 C C . ASN A 1 135 ? 25.380 4.535 -27.272 1.00 75.00 135 ASN A C 1
ATOM 1039 O O . ASN A 1 135 ? 26.222 4.881 -28.104 1.00 75.00 135 ASN A O 1
ATOM 1043 N N . ALA A 1 136 ? 24.072 4.542 -27.541 1.00 68.19 136 ALA A N 1
ATOM 1044 C CA . ALA A 1 136 ? 23.535 5.023 -28.809 1.00 68.19 136 ALA A CA 1
ATOM 1045 C C . ALA A 1 136 ? 23.844 6.515 -29.017 1.00 68.19 136 ALA A C 1
ATOM 1047 O O . ALA A 1 136 ? 24.332 6.898 -30.081 1.00 68.19 136 ALA A O 1
ATOM 1048 N N . ALA A 1 137 ? 23.648 7.344 -27.987 1.00 70.62 137 ALA A N 1
ATOM 1049 C CA . ALA A 1 137 ? 23.979 8.766 -28.027 1.00 70.62 137 ALA A CA 1
ATOM 1050 C C . ALA A 1 137 ? 25.482 9.000 -28.263 1.00 70.62 137 ALA A C 1
ATOM 1052 O O . ALA A 1 137 ? 25.853 9.794 -29.130 1.00 70.62 137 ALA A O 1
ATOM 1053 N N . ARG A 1 138 ? 26.354 8.258 -27.563 1.00 80.12 138 ARG A N 1
ATOM 1054 C CA . ARG A 1 138 ? 27.814 8.305 -27.768 1.00 80.12 138 ARG A CA 1
ATOM 1055 C C . ARG A 1 138 ? 28.196 7.949 -29.207 1.00 80.12 138 ARG A C 1
ATOM 1057 O O . ARG A 1 138 ? 29.055 8.616 -29.781 1.00 80.12 138 ARG A O 1
ATOM 1064 N N . LYS A 1 139 ? 27.544 6.950 -29.813 1.00 75.44 139 LYS A N 1
ATOM 1065 C CA . LYS A 1 139 ? 27.804 6.547 -31.203 1.00 75.44 139 LYS A CA 1
ATOM 1066 C C . LYS A 1 139 ? 27.434 7.647 -32.202 1.00 75.44 139 LYS A C 1
ATOM 1068 O O . LYS A 1 139 ? 28.249 7.981 -33.054 1.00 75.44 139 LYS A O 1
ATOM 1073 N N . VAL A 1 140 ? 26.261 8.264 -32.050 1.00 73.25 140 VAL A N 1
ATOM 1074 C CA . VAL A 1 140 ? 25.820 9.370 -32.921 1.00 73.25 140 VAL A CA 1
ATOM 1075 C C . VAL A 1 140 ? 26.751 10.582 -32.802 1.00 73.25 140 VAL A C 1
ATOM 1077 O O . VAL A 1 140 ? 27.106 11.192 -33.809 1.00 73.25 140 VAL A O 1
ATOM 1080 N N . LEU A 1 141 ? 27.196 10.925 -31.586 1.00 74.50 141 LEU A N 1
ATOM 1081 C CA . LEU A 1 141 ? 28.168 12.006 -31.378 1.00 74.50 141 LEU A CA 1
ATOM 1082 C C . LEU A 1 141 ? 29.521 11.694 -32.031 1.00 74.50 141 LEU A C 1
ATOM 1084 O O . LEU A 1 141 ? 30.107 12.567 -32.675 1.00 74.50 141 LEU A O 1
ATOM 1088 N N . ALA A 1 142 ? 29.993 10.450 -31.915 1.00 75.38 142 ALA A N 1
ATOM 1089 C CA . ALA A 1 142 ? 31.215 10.004 -32.572 1.00 75.38 142 ALA A CA 1
ATOM 1090 C C . ALA A 1 142 ? 31.097 10.110 -34.103 1.00 75.38 142 ALA A C 1
ATOM 1092 O O . ALA A 1 142 ? 31.963 10.713 -34.737 1.00 75.38 142 ALA A O 1
ATOM 1093 N N . GLU A 1 143 ? 29.999 9.622 -34.689 1.00 81.94 143 GLU A N 1
ATOM 1094 C CA . GLU A 1 143 ? 29.723 9.713 -36.131 1.00 81.94 143 GLU A CA 1
ATOM 1095 C C . GLU A 1 143 ? 29.675 11.170 -36.610 1.00 81.94 143 GLU A C 1
ATOM 1097 O O . GLU A 1 143 ? 30.295 11.518 -37.617 1.00 81.94 143 GLU A O 1
ATOM 1102 N N . ARG A 1 144 ? 29.021 12.055 -35.849 1.00 78.88 144 ARG A N 1
ATOM 1103 C CA . ARG A 1 144 ? 28.943 13.485 -36.166 1.00 78.88 144 ARG A CA 1
ATOM 1104 C C . ARG A 1 144 ? 30.313 14.168 -36.128 1.00 78.88 144 ARG A C 1
ATOM 1106 O O . ARG A 1 144 ? 30.626 14.940 -37.029 1.00 78.88 144 ARG A O 1
ATOM 1113 N N . SER A 1 145 ? 31.150 13.860 -35.135 1.00 78.69 145 SER A N 1
ATOM 1114 C CA . SER A 1 145 ? 32.516 14.404 -35.061 1.00 78.69 145 SER A CA 1
ATOM 1115 C C . SER A 1 145 ? 33.422 13.886 -36.187 1.00 78.69 145 SER A C 1
ATOM 1117 O O . SER A 1 145 ? 34.224 14.645 -36.730 1.00 78.69 145 SER A O 1
ATOM 1119 N N . ALA A 1 146 ? 33.258 12.623 -36.599 1.00 75.38 146 ALA A N 1
ATOM 1120 C CA . ALA A 1 146 ? 33.972 12.052 -37.738 1.00 75.38 146 ALA A CA 1
ATOM 1121 C C . ALA A 1 146 ? 33.568 12.730 -39.060 1.00 75.38 146 ALA A C 1
ATOM 1123 O O . ALA A 1 146 ? 34.432 13.043 -39.878 1.00 75.38 146 ALA A O 1
ATOM 1124 N N . LEU A 1 147 ? 32.275 13.019 -39.246 1.00 73.81 147 LEU A N 1
ATOM 1125 C CA . LEU A 1 147 ? 31.780 13.799 -40.386 1.00 73.81 147 LEU A CA 1
ATOM 1126 C C . LEU A 1 147 ? 32.338 15.228 -40.390 1.00 73.81 147 LEU A C 1
ATOM 1128 O O . LEU A 1 147 ? 32.737 15.721 -41.440 1.00 73.81 147 LEU A O 1
ATOM 1132 N N . GLN A 1 148 ? 32.426 15.872 -39.225 1.00 76.50 148 GLN A N 1
ATOM 1133 C CA . GLN A 1 148 ? 32.976 17.223 -39.109 1.00 76.50 148 GLN A CA 1
ATOM 1134 C C . GLN A 1 148 ? 34.470 17.281 -39.460 1.00 76.50 148 GLN A C 1
ATOM 1136 O O . GLN A 1 148 ? 34.894 18.204 -40.153 1.00 76.50 148 GLN A O 1
ATOM 1141 N N . ARG A 1 149 ? 35.264 16.280 -39.049 1.00 75.50 149 ARG A N 1
ATOM 1142 C CA . ARG A 1 149 ? 36.680 16.176 -39.450 1.00 75.50 149 ARG A CA 1
ATOM 1143 C C . ARG A 1 149 ? 36.828 16.022 -40.963 1.00 75.50 149 ARG A C 1
ATOM 1145 O O . ARG A 1 149 ? 37.608 16.747 -41.565 1.00 75.50 149 ARG A O 1
ATOM 1152 N N . ARG A 1 150 ? 36.006 15.169 -41.589 1.00 70.12 150 ARG A N 1
ATOM 1153 C CA . ARG A 1 150 ? 35.985 15.024 -43.056 1.00 70.12 150 ARG A CA 1
ATOM 1154 C C . ARG A 1 150 ? 35.605 16.325 -43.767 1.00 70.12 150 ARG A C 1
ATOM 1156 O O . ARG A 1 150 ? 36.171 16.622 -44.807 1.00 70.12 150 ARG A O 1
ATOM 1163 N N . GLN A 1 151 ? 34.688 17.124 -43.222 1.00 67.69 151 GLN A N 1
ATOM 1164 C CA . GLN A 1 151 ? 34.366 18.435 -43.805 1.00 67.69 151 GLN A CA 1
ATOM 1165 C C . GLN A 1 151 ? 35.520 19.444 -43.688 1.00 67.69 151 GLN A C 1
ATOM 1167 O O . GLN A 1 151 ? 35.706 20.252 -44.592 1.00 67.69 151 GLN A O 1
ATOM 1172 N N . GLN A 1 152 ? 36.311 19.394 -42.612 1.00 68.19 152 GLN A N 1
ATOM 1173 C CA . GLN A 1 152 ? 37.490 20.255 -42.452 1.00 68.19 152 GLN A CA 1
ATOM 1174 C C . GLN A 1 152 ? 38.672 19.850 -43.340 1.00 68.19 152 GLN A C 1
ATOM 1176 O O . GLN A 1 152 ? 39.454 20.715 -43.716 1.00 68.19 152 GLN A O 1
ATOM 1181 N N . GLU A 1 153 ? 38.801 18.568 -43.690 1.00 67.38 153 GLU A N 1
ATOM 1182 C CA . GLU A 1 153 ? 39.830 18.086 -44.625 1.00 67.38 153 GLU A CA 1
ATOM 1183 C C . GLU A 1 153 ? 39.560 18.524 -46.076 1.00 67.38 153 GLU A C 1
ATOM 1185 O O . GLU A 1 153 ? 40.493 18.644 -46.867 1.00 67.38 153 GLU A O 1
ATOM 1190 N N . TRP A 1 154 ? 38.303 18.827 -46.418 1.00 62.59 154 TRP A N 1
ATOM 1191 C CA . TRP A 1 154 ? 37.889 19.238 -47.763 1.00 62.59 154 TRP A CA 1
ATOM 1192 C C . TRP A 1 154 ? 37.083 20.553 -47.749 1.00 62.59 154 TRP A C 1
ATOM 1194 O O . TRP A 1 154 ? 35.921 20.577 -48.170 1.00 62.59 154 TRP A O 1
ATOM 1204 N N . PRO A 1 155 ? 37.672 21.682 -47.306 1.00 56.69 155 PRO A N 1
ATOM 1205 C CA . PRO A 1 155 ? 36.943 22.944 -47.165 1.00 56.69 155 PRO A CA 1
ATOM 1206 C C . PRO A 1 155 ? 36.521 23.555 -48.516 1.00 56.69 155 PRO A C 1
ATOM 1208 O O . PRO A 1 155 ? 35.697 24.465 -48.542 1.00 56.69 155 PRO A O 1
ATOM 1211 N N . GLY A 1 156 ? 37.054 23.056 -49.642 1.00 55.66 156 GLY A N 1
ATOM 1212 C CA . GLY A 1 156 ? 36.839 23.614 -50.983 1.00 55.66 156 GLY A CA 1
ATOM 1213 C C . GLY A 1 156 ? 35.840 22.880 -51.890 1.00 55.66 156 GLY A C 1
ATOM 1214 O O . GLY A 1 156 ? 35.338 23.489 -52.827 1.00 55.66 156 GLY A O 1
ATOM 1215 N N . THR A 1 157 ? 35.513 21.604 -51.654 1.00 56.56 157 THR A N 1
ATOM 1216 C CA . THR A 1 157 ? 34.678 20.809 -52.589 1.00 56.56 157 THR A CA 1
ATOM 1217 C C . THR A 1 157 ? 33.193 20.754 -52.225 1.00 56.56 157 THR A C 1
ATOM 1219 O O . THR A 1 157 ? 32.369 20.462 -53.089 1.00 56.56 157 THR A O 1
ATOM 1222 N N . THR A 1 158 ? 32.810 21.086 -50.988 1.00 54.94 158 THR A N 1
ATOM 1223 C CA . THR A 1 158 ? 31.407 20.970 -50.535 1.00 54.94 158 THR A CA 1
ATOM 1224 C C . THR A 1 158 ? 30.499 22.090 -51.077 1.00 54.94 158 THR A C 1
ATOM 1226 O O . THR A 1 158 ? 29.300 21.882 -51.240 1.00 54.94 158 THR A O 1
ATOM 1229 N N . ILE A 1 159 ? 31.052 23.257 -51.434 1.00 54.47 159 ILE A N 1
ATOM 1230 C CA . ILE A 1 159 ? 30.284 24.378 -52.017 1.00 54.47 159 ILE A CA 1
ATOM 1231 C C . ILE A 1 159 ? 29.845 24.075 -53.465 1.00 54.47 159 ILE A C 1
ATOM 1233 O O . ILE A 1 159 ? 28.825 24.592 -53.917 1.00 54.47 159 ILE A O 1
ATOM 1237 N N . LEU A 1 160 ? 30.539 23.179 -54.182 1.00 51.44 160 LEU A N 1
ATOM 1238 C CA . LEU A 1 160 ? 30.263 22.913 -55.600 1.00 51.44 160 LEU A CA 1
ATOM 1239 C C . LEU A 1 160 ? 28.934 22.169 -55.856 1.00 51.44 160 LEU A C 1
ATOM 1241 O O . LEU A 1 160 ? 28.417 22.222 -56.966 1.00 51.44 160 LEU A O 1
ATOM 1245 N N . LEU A 1 161 ? 28.358 21.495 -54.852 1.00 53.62 161 LEU A N 1
ATOM 1246 C CA . LEU A 1 161 ? 27.143 20.676 -55.018 1.00 53.62 161 LEU A CA 1
ATOM 1247 C C . LEU A 1 161 ? 25.831 21.394 -54.661 1.00 53.62 161 LEU A C 1
ATOM 1249 O O . LEU A 1 161 ? 24.766 20.864 -54.953 1.00 53.62 161 LEU A O 1
ATOM 1253 N N . VAL A 1 162 ? 25.878 22.597 -54.076 1.00 54.81 162 VAL A N 1
ATOM 1254 C CA . VAL A 1 162 ? 24.664 23.373 -53.730 1.00 54.81 162 VAL A CA 1
ATOM 1255 C C . VAL A 1 162 ? 24.302 24.402 -54.817 1.00 54.81 162 VAL A C 1
ATOM 1257 O O . VAL A 1 162 ? 23.195 24.926 -54.826 1.00 54.81 162 VAL A O 1
ATOM 1260 N N . VAL A 1 163 ? 25.190 24.655 -55.787 1.00 54.38 163 VAL A N 1
ATOM 1261 C CA . VAL A 1 163 ? 25.008 25.698 -56.821 1.00 54.38 163 VAL A CA 1
ATOM 1262 C C . VAL A 1 163 ? 24.435 25.157 -58.150 1.00 54.38 163 VAL A C 1
ATOM 1264 O O . VAL A 1 163 ? 24.053 25.938 -59.008 1.00 54.38 163 VAL A O 1
ATOM 1267 N N . VAL A 1 164 ? 24.286 23.835 -58.330 1.00 49.91 164 VAL A N 1
ATOM 1268 C CA . VAL A 1 164 ? 23.790 23.213 -59.589 1.00 49.91 164 VAL A CA 1
ATOM 1269 C C . VAL A 1 164 ? 22.300 22.812 -59.504 1.00 49.91 164 VAL A C 1
ATOM 1271 O O . VAL A 1 164 ? 21.839 21.895 -60.177 1.00 49.91 164 VAL A O 1
ATOM 1274 N N . SER A 1 165 ? 21.506 23.450 -58.639 1.00 45.47 165 SER A N 1
ATOM 1275 C CA . SER A 1 165 ? 20.066 23.142 -58.484 1.00 45.47 165 SER A CA 1
ATOM 1276 C C . SER A 1 165 ? 19.192 24.364 -58.164 1.00 45.47 165 SER A C 1
ATOM 1278 O O . SER A 1 165 ? 18.171 24.222 -57.492 1.00 45.47 165 SER A O 1
ATOM 1280 N N . VAL A 1 166 ? 19.593 25.549 -58.641 1.00 48.31 166 VAL A N 1
ATOM 1281 C CA . VAL A 1 166 ? 18.731 26.740 -58.762 1.00 48.31 166 VAL A CA 1
ATOM 1282 C C . VAL A 1 166 ? 18.615 27.095 -60.235 1.00 48.31 166 VAL A C 1
ATOM 1284 O O . VAL A 1 166 ? 19.669 27.063 -60.909 1.00 48.31 166 VAL A O 1
#

Sequence (166 aa):
MKRRYSGTAGNNHVLQPSKRWKQGNAGPSRAEVNRACQEAQDKYENRQELLRVCQDNFDDAKALTAQAADRKTAAQTAKGKGCHHTAAALRCESASLQKQASTKYKEANHTAFTANNAGRLFRPMLNVAHNTAENAARKVLAERSALQRRQQEWPGTTILLVVVSV

Radius of gyration: 31.55 Å; chains: 1; bounding box: 63×47×97 Å

Secondary structure (DSSP, 8-state):
---------S------TTS---BTB-PPPHHHHHHHHHHHHHHHHHHHHHHHHHHHHHHHHHHHHHHHHHHHHHHHHHHHTT-HHHHHHHHHHHHHHHHHHHHHHHHHHHHHHHHHHHHHHHHHHHHHHHHHHHHHHHHHHHHHHHHHHHHHH-TTTGGGGTSS--